Protein AF-A0A1Q5GSH5-F1 (afdb_monomer_lite)

Radius of gyration: 17.42 Å; chains: 1; bounding box: 45×55×40 Å

pLDDT: mean 90.55, std 15.54, range [35.25, 98.56]

Foldseek 3Di:
DAWAQAQVRDIDDDDLVPQLAAPQASVLLRVLLNVVRVPHHDVVVSVLLNVLSSVVSVLLNPDPDRDNHLLSDDLVSLVVLLVVQLVDPSSLVSNVSVLVSSCPDPSQVDDSSVVSSVDDRDDDDPDPPPDDDDDDD

Structure (mmCIF, N/CA/C/O backbone):
data_AF-A0A1Q5GSH5-F1
#
_entry.id   AF-A0A1Q5GSH5-F1
#
loop_
_atom_site.group_PDB
_atom_site.id
_atom_site.type_symbol
_atom_site.label_atom_id
_atom_site.label_alt_id
_atom_site.label_comp_id
_atom_site.label_asym_id
_atom_site.label_entity_id
_atom_site.label_seq_id
_atom_site.pdbx_PDB_ins_code
_atom_site.Cartn_x
_atom_site.Cartn_y
_atom_site.Cartn_z
_atom_site.occupancy
_atom_site.B_iso_or_equiv
_atom_site.auth_seq_id
_atom_site.auth_comp_id
_atom_site.auth_asym_id
_atom_site.auth_atom_id
_atom_site.pdbx_PDB_model_num
ATOM 1 N N . MET A 1 1 ? 9.558 -12.950 -3.156 1.00 92.50 1 MET A N 1
ATOM 2 C CA . MET A 1 1 ? 10.380 -12.084 -4.029 1.00 92.50 1 MET A CA 1
ATOM 3 C C . MET A 1 1 ? 9.583 -11.681 -5.263 1.00 92.50 1 MET A C 1
ATOM 5 O O . MET A 1 1 ? 8.799 -12.491 -5.737 1.00 92.50 1 MET A O 1
ATOM 9 N N . VAL A 1 2 ? 9.759 -10.455 -5.763 1.00 96.00 2 VAL A N 1
ATOM 10 C CA . VAL A 1 2 ? 9.196 -9.980 -7.040 1.00 96.00 2 VAL A CA 1
ATOM 11 C C . VAL A 1 2 ? 10.315 -9.425 -7.914 1.00 96.00 2 VAL A C 1
ATOM 13 O O . VAL A 1 2 ? 11.090 -8.587 -7.455 1.00 96.00 2 VAL A O 1
ATOM 16 N N . THR A 1 3 ? 10.367 -9.843 -9.176 1.00 96.75 3 THR A N 1
ATOM 17 C CA . THR A 1 3 ? 11.362 -9.378 -10.151 1.00 96.75 3 THR A CA 1
ATOM 18 C C . THR A 1 3 ? 10.741 -8.360 -11.102 1.00 96.75 3 THR A C 1
ATOM 20 O O . THR A 1 3 ? 9.670 -8.587 -11.659 1.00 96.75 3 THR A O 1
ATOM 23 N N . VAL A 1 4 ? 11.414 -7.227 -11.302 1.00 96.31 4 VAL A N 1
ATOM 24 C CA . VAL A 1 4 ? 11.015 -6.182 -12.254 1.00 96.31 4 VAL A CA 1
ATOM 25 C C . VAL A 1 4 ? 12.051 -6.075 -13.360 1.00 96.31 4 VAL A C 1
ATOM 27 O O . VAL A 1 4 ? 13.235 -5.864 -13.089 1.00 96.31 4 VAL A O 1
ATOM 30 N N . LEU A 1 5 ? 11.589 -6.154 -14.605 1.00 95.06 5 LEU A N 1
ATOM 31 C CA . LEU A 1 5 ? 12.403 -5.878 -15.784 1.00 95.06 5 LEU A CA 1
ATOM 32 C C . LEU A 1 5 ? 12.287 -4.398 -16.156 1.00 95.06 5 LEU A C 1
ATOM 34 O O . LEU A 1 5 ? 11.200 -3.822 -16.126 1.00 95.06 5 LEU A O 1
ATOM 38 N N . ASN A 1 6 ? 13.403 -3.761 -16.502 1.00 93.38 6 ASN A N 1
ATOM 39 C CA . ASN A 1 6 ? 13.369 -2.442 -17.136 1.00 93.38 6 ASN A CA 1
ATOM 40 C C . ASN A 1 6 ? 13.235 -2.577 -18.669 1.00 93.38 6 ASN A C 1
ATOM 42 O O . ASN A 1 6 ? 13.246 -3.682 -19.207 1.00 93.38 6 ASN A O 1
ATOM 46 N N . LYS A 1 7 ? 13.149 -1.453 -19.396 1.00 91.56 7 LYS A N 1
ATOM 47 C CA . LYS A 1 7 ? 13.062 -1.467 -20.874 1.00 91.56 7 LYS A CA 1
ATOM 48 C C . LYS A 1 7 ? 14.237 -2.162 -21.577 1.00 91.56 7 LYS A C 1
ATOM 50 O O . LYS A 1 7 ? 14.064 -2.605 -22.703 1.00 91.56 7 LYS A O 1
ATOM 55 N N . ALA A 1 8 ? 15.405 -2.231 -20.939 1.00 92.25 8 ALA A N 1
ATOM 56 C CA . ALA A 1 8 ? 16.580 -2.927 -21.463 1.00 92.25 8 ALA A CA 1
ATOM 57 C C . ALA A 1 8 ? 16.583 -4.431 -21.119 1.00 92.25 8 ALA A C 1
ATOM 59 O O . ALA A 1 8 ? 17.550 -5.120 -21.414 1.00 92.25 8 ALA A O 1
ATOM 60 N N . GLY A 1 9 ? 15.533 -4.942 -20.466 1.00 92.62 9 GLY A N 1
ATOM 61 C CA . GLY A 1 9 ? 15.436 -6.339 -20.044 1.00 92.62 9 GLY A CA 1
ATOM 62 C C . GLY A 1 9 ? 16.225 -6.675 -18.776 1.00 92.62 9 GLY A C 1
ATOM 63 O O . GLY A 1 9 ? 16.220 -7.826 -18.354 1.00 92.62 9 GLY A O 1
ATOM 64 N N . HIS A 1 10 ? 16.875 -5.704 -18.122 1.00 95.50 10 HIS A N 1
ATOM 65 C CA . HIS A 1 10 ? 17.609 -5.978 -16.887 1.00 95.50 10 HIS A CA 1
ATOM 66 C C . HIS A 1 10 ? 16.650 -6.216 -15.723 1.00 95.50 10 HIS A C 1
ATOM 68 O O . HIS A 1 10 ? 15.751 -5.406 -15.462 1.00 95.50 10 HIS A O 1
ATOM 74 N N . ALA A 1 11 ? 16.894 -7.297 -14.990 1.00 95.88 11 ALA A N 1
ATOM 75 C CA . ALA A 1 11 ? 16.138 -7.668 -13.808 1.00 95.88 11 ALA A CA 1
ATOM 76 C C . ALA A 1 11 ? 16.602 -6.907 -12.561 1.00 95.88 11 ALA A C 1
ATOM 78 O O . ALA A 1 11 ? 17.781 -6.598 -12.391 1.00 95.88 11 ALA A O 1
ATOM 79 N N . LYS A 1 12 ? 15.650 -6.623 -11.672 1.00 97.56 12 LYS A N 1
ATOM 80 C CA . LYS A 1 12 ? 15.897 -6.216 -10.291 1.00 97.56 12 LYS A CA 1
ATOM 81 C C . LYS A 1 12 ? 14.892 -6.888 -9.372 1.00 97.56 12 LYS A C 1
ATOM 83 O O . LYS A 1 12 ? 13.696 -6.886 -9.662 1.00 97.56 12 LYS A O 1
ATOM 88 N N . GLU A 1 13 ? 15.385 -7.426 -8.270 1.00 97.94 13 GLU A N 1
ATOM 89 C CA . GLU A 1 13 ? 14.590 -8.172 -7.302 1.00 97.94 13 GLU A CA 1
ATOM 90 C C . GLU A 1 13 ? 14.186 -7.300 -6.113 1.00 97.94 13 GLU A C 1
ATOM 92 O O . GLU A 1 13 ? 14.928 -6.420 -5.670 1.00 97.94 13 GLU A O 1
ATOM 97 N N . PHE A 1 14 ? 12.981 -7.552 -5.612 1.00 98.00 14 PHE A N 1
ATOM 98 C CA . PHE A 1 14 ? 12.389 -6.889 -4.459 1.00 98.00 14 PHE A CA 1
ATOM 99 C C . PHE A 1 14 ? 11.855 -7.954 -3.503 1.00 98.00 14 PHE A C 1
ATOM 101 O O . PHE A 1 14 ? 10.978 -8.751 -3.857 1.00 98.00 14 PHE A O 1
ATOM 108 N N . ASP A 1 15 ? 12.399 -7.986 -2.292 1.00 98.12 15 ASP A N 1
ATOM 109 C CA . ASP A 1 15 ? 12.045 -8.984 -1.292 1.00 98.12 15 ASP A CA 1
ATOM 110 C C . ASP A 1 15 ? 10.994 -8.456 -0.307 1.00 98.12 15 ASP A C 1
ATOM 112 O O . ASP A 1 15 ? 11.285 -7.688 0.607 1.00 98.12 15 ASP A O 1
ATOM 116 N N . PHE A 1 16 ? 9.751 -8.905 -0.496 1.00 97.81 16 PHE A N 1
ATOM 117 C CA . PHE A 1 16 ? 8.603 -8.540 0.336 1.00 97.81 16 PHE A CA 1
ATOM 118 C C . PHE A 1 16 ? 8.673 -9.079 1.768 1.00 97.81 16 PHE A C 1
ATOM 120 O O . PHE A 1 16 ? 7.994 -8.526 2.633 1.00 97.81 16 PHE A O 1
ATOM 127 N N . ALA A 1 17 ? 9.545 -10.055 2.047 1.00 97.50 17 ALA A N 1
ATOM 128 C CA . ALA A 1 17 ? 9.803 -10.513 3.410 1.00 97.50 17 ALA A CA 1
ATOM 129 C C . ALA A 1 17 ? 10.444 -9.421 4.291 1.00 97.50 17 ALA A C 1
ATOM 131 O O . ALA A 1 17 ? 10.362 -9.490 5.514 1.00 97.50 17 ALA A O 1
ATOM 132 N N . GLN A 1 18 ? 11.028 -8.379 3.684 1.00 97.12 18 GLN A N 1
ATOM 133 C CA . GLN A 1 18 ? 11.611 -7.234 4.394 1.00 97.12 18 GLN A CA 1
ATOM 134 C C . GLN A 1 18 ? 10.565 -6.222 4.895 1.00 97.12 18 GLN A C 1
ATOM 136 O O . GLN A 1 18 ? 10.913 -5.275 5.607 1.00 97.12 18 GLN A O 1
ATOM 141 N N . LEU A 1 19 ? 9.291 -6.358 4.510 1.00 97.75 19 LEU A N 1
ATOM 142 C CA . LEU A 1 19 ? 8.228 -5.481 5.001 1.00 97.75 19 LEU A CA 1
ATOM 143 C C . LEU A 1 19 ? 7.802 -5.909 6.408 1.00 97.75 19 LEU A C 1
ATOM 145 O O . LEU A 1 19 ? 7.489 -7.073 6.638 1.00 97.75 19 LEU A O 1
ATOM 149 N N . ALA A 1 20 ? 7.718 -4.947 7.329 1.00 96.25 20 ALA A N 1
ATOM 150 C CA . ALA A 1 20 ? 7.374 -5.166 8.737 1.00 96.25 20 ALA A CA 1
ATOM 151 C C . ALA A 1 20 ? 5.873 -5.452 8.968 1.00 96.25 20 ALA A C 1
ATOM 153 O O . ALA A 1 20 ? 5.241 -4.840 9.812 1.00 96.25 20 ALA A O 1
ATOM 154 N N . VAL A 1 21 ? 5.267 -6.344 8.194 1.00 97.94 21 VAL A N 1
ATOM 155 C CA . VAL A 1 21 ? 3.849 -6.723 8.284 1.00 97.94 21 VAL A CA 1
ATOM 156 C C . VAL A 1 21 ? 3.724 -8.241 8.257 1.00 97.94 21 VAL A C 1
ATOM 158 O O . VAL A 1 21 ? 4.680 -8.939 7.924 1.00 97.94 21 VAL A O 1
ATOM 161 N N . ALA A 1 22 ? 2.549 -8.760 8.606 1.00 98.06 22 ALA A N 1
ATOM 162 C CA . ALA A 1 22 ? 2.292 -10.194 8.573 1.00 98.06 22 ALA A CA 1
ATOM 163 C C . ALA A 1 22 ? 2.506 -10.783 7.164 1.00 98.06 22 ALA A C 1
ATOM 165 O O . ALA A 1 22 ? 2.299 -10.108 6.153 1.00 98.06 22 ALA A O 1
ATOM 166 N N . ALA A 1 23 ? 2.896 -12.058 7.094 1.00 98.25 23 ALA A N 1
ATOM 167 C CA . ALA A 1 23 ? 3.196 -12.734 5.830 1.00 98.25 23 ALA A CA 1
ATOM 168 C C . ALA A 1 23 ? 2.060 -12.662 4.782 1.00 98.25 23 ALA A C 1
ATOM 170 O O . ALA A 1 23 ? 2.376 -12.423 3.614 1.00 98.25 23 ALA A O 1
ATOM 171 N N . PRO A 1 24 ? 0.761 -12.778 5.138 1.00 98.50 24 PRO A N 1
ATOM 172 C CA . PRO A 1 24 ? -0.321 -12.592 4.166 1.00 98.50 24 PRO A CA 1
ATOM 173 C C . PRO A 1 24 ? -0.315 -11.187 3.544 1.00 98.50 24 PRO A C 1
ATOM 175 O O . PRO A 1 24 ? -0.309 -11.050 2.322 1.00 98.50 24 PRO A O 1
ATOM 178 N N . MET A 1 25 ? -0.164 -10.141 4.363 1.00 98.56 25 MET A N 1
ATOM 179 C CA . MET A 1 25 ? 0.006 -8.767 3.881 1.00 98.56 25 MET A CA 1
ATOM 180 C C . MET A 1 25 ? 1.234 -8.615 2.964 1.00 98.56 25 MET A C 1
ATOM 182 O O . MET A 1 25 ? 1.151 -7.946 1.932 1.00 98.56 25 MET A O 1
ATOM 186 N N . GLN A 1 26 ? 2.375 -9.236 3.294 1.00 98.56 26 GLN A N 1
ATOM 187 C CA . GLN A 1 26 ? 3.566 -9.217 2.430 1.00 98.56 26 GLN A CA 1
ATOM 188 C C . GLN A 1 26 ? 3.256 -9.795 1.039 1.00 98.56 26 GLN A C 1
ATOM 190 O O . GLN A 1 26 ? 3.644 -9.204 0.030 1.00 98.56 26 GLN A O 1
ATOM 195 N N . GLN A 1 27 ? 2.530 -10.916 0.978 1.00 98.38 27 GLN A N 1
ATOM 196 C CA . GLN A 1 27 ? 2.130 -11.574 -0.270 1.00 98.38 27 GLN A CA 1
ATOM 197 C C . GLN A 1 27 ? 1.141 -10.724 -1.074 1.00 98.38 27 GLN A C 1
ATOM 199 O O . GLN A 1 27 ? 1.340 -10.524 -2.274 1.00 98.38 27 GLN A O 1
ATOM 204 N N . SER A 1 28 ? 0.128 -10.156 -0.420 1.00 98.38 28 SER A N 1
ATOM 205 C CA . SER A 1 28 ? -0.842 -9.262 -1.057 1.00 98.38 28 SER A CA 1
ATOM 206 C C . SER A 1 28 ? -0.169 -8.026 -1.661 1.00 98.38 28 SER A C 1
ATOM 208 O O . SER A 1 28 ? -0.402 -7.680 -2.822 1.00 98.38 28 SER A O 1
ATOM 210 N N . LEU A 1 29 ? 0.740 -7.381 -0.924 1.00 98.31 29 LEU A N 1
ATOM 211 C CA . LEU A 1 29 ? 1.499 -6.239 -1.440 1.00 98.31 29 LEU A CA 1
ATOM 212 C C . LEU A 1 29 ? 2.444 -6.643 -2.582 1.00 98.31 29 LEU A C 1
ATOM 214 O O . LEU A 1 29 ? 2.609 -5.869 -3.529 1.00 98.31 29 LEU A O 1
ATOM 218 N N . ALA A 1 30 ? 3.029 -7.845 -2.529 1.00 98.31 30 ALA A N 1
ATOM 219 C CA . ALA A 1 30 ? 3.861 -8.385 -3.602 1.00 98.31 30 ALA A CA 1
ATOM 220 C C . ALA A 1 30 ? 3.058 -8.567 -4.895 1.00 98.31 30 ALA A C 1
ATOM 222 O O . ALA A 1 30 ? 3.516 -8.158 -5.965 1.00 98.31 30 ALA A O 1
ATOM 223 N N . ALA A 1 31 ? 1.843 -9.111 -4.797 1.00 98.12 31 ALA A N 1
ATOM 224 C CA . ALA A 1 31 ? 0.948 -9.303 -5.933 1.00 98.12 31 ALA A CA 1
ATOM 225 C C . ALA A 1 31 ? 0.553 -7.966 -6.581 1.00 98.12 31 ALA A C 1
ATOM 227 O O . ALA A 1 31 ? 0.681 -7.805 -7.797 1.00 98.12 31 ALA A O 1
ATOM 228 N N . LEU A 1 32 ? 0.163 -6.967 -5.779 1.00 97.62 32 LEU A N 1
ATOM 229 C CA . LEU A 1 32 ? -0.168 -5.628 -6.284 1.00 97.62 32 LEU A CA 1
ATOM 230 C C . LEU A 1 32 ? 1.032 -4.944 -6.951 1.00 97.62 32 LEU A C 1
ATOM 232 O O . LEU A 1 32 ? 0.891 -4.310 -8.000 1.00 97.62 32 LEU A O 1
ATOM 236 N N . PHE A 1 33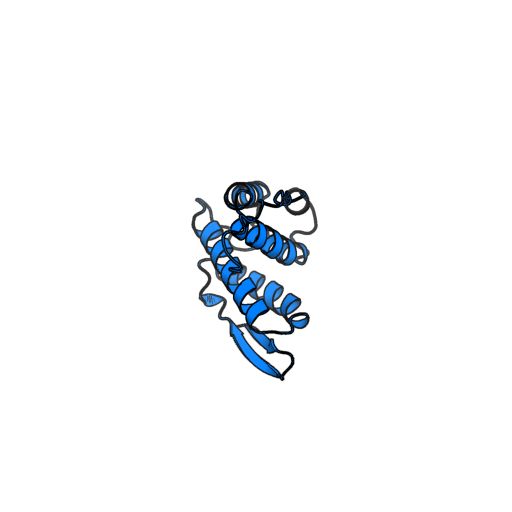 ? 2.222 -5.084 -6.366 1.00 97.38 33 PHE A N 1
ATOM 237 C CA . PHE A 1 33 ? 3.456 -4.546 -6.930 1.00 97.38 33 PHE A CA 1
ATOM 238 C C . PHE A 1 33 ? 3.813 -5.216 -8.259 1.00 97.38 33 PHE A C 1
ATOM 240 O O . PHE A 1 33 ? 4.106 -4.512 -9.223 1.00 97.38 33 PHE A O 1
ATOM 247 N N . ALA A 1 34 ? 3.745 -6.547 -8.335 1.00 96.75 34 ALA A N 1
ATOM 248 C CA . ALA A 1 34 ? 4.007 -7.307 -9.556 1.00 96.75 34 ALA A CA 1
ATOM 249 C C . ALA A 1 34 ? 3.013 -6.949 -10.672 1.00 96.75 34 ALA A C 1
ATOM 251 O O . ALA A 1 34 ? 3.415 -6.663 -11.797 1.00 96.75 34 ALA A O 1
ATOM 252 N N . ALA A 1 35 ? 1.719 -6.865 -10.354 1.00 95.00 35 ALA A N 1
ATOM 253 C CA . ALA A 1 35 ? 0.693 -6.475 -11.319 1.00 95.00 35 ALA A CA 1
ATOM 254 C C . ALA A 1 35 ? 0.907 -5.051 -11.859 1.00 95.00 35 ALA A C 1
ATOM 256 O O . ALA A 1 35 ? 0.599 -4.754 -13.013 1.00 95.00 35 ALA A O 1
ATOM 257 N N . GLN A 1 36 ? 1.438 -4.147 -11.035 1.00 93.19 36 GLN A N 1
ATOM 258 C CA . GLN A 1 36 ? 1.735 -2.778 -11.444 1.00 93.19 36 GLN A CA 1
ATOM 259 C C . GLN A 1 36 ? 3.073 -2.657 -12.194 1.00 93.19 36 GLN A C 1
ATOM 261 O O . GLN A 1 36 ? 3.220 -1.745 -13.019 1.00 93.19 36 GLN A O 1
ATOM 266 N N . SER A 1 37 ? 4.031 -3.552 -11.932 1.00 93.50 37 SER A N 1
ATOM 267 C CA . SER A 1 37 ? 5.400 -3.457 -12.447 1.00 93.50 37 SER A CA 1
ATOM 268 C C . SER A 1 37 ? 5.505 -3.652 -13.953 1.00 93.50 37 SER A C 1
ATOM 270 O O . SER A 1 37 ? 6.380 -3.051 -14.570 1.00 93.50 37 SER A O 1
ATOM 272 N N . VAL A 1 38 ? 4.555 -4.365 -14.566 1.00 90.44 38 VAL A N 1
ATOM 273 C CA . VAL A 1 38 ? 4.464 -4.546 -16.029 1.00 90.44 38 VAL A CA 1
ATOM 274 C C . VAL A 1 38 ? 4.376 -3.221 -16.796 1.00 90.44 38 VAL A C 1
ATOM 276 O O . VAL A 1 38 ? 4.676 -3.161 -17.984 1.00 90.44 38 VAL A O 1
ATOM 279 N N . ARG A 1 39 ? 3.959 -2.136 -16.127 1.00 89.38 39 ARG A N 1
ATOM 280 C CA . ARG A 1 39 ? 3.852 -0.789 -16.711 1.00 89.38 39 ARG A CA 1
ATOM 281 C C . ARG A 1 39 ? 5.094 0.068 -16.481 1.00 89.38 39 ARG A C 1
ATOM 283 O O . ARG A 1 39 ? 5.146 1.201 -16.962 1.00 89.38 39 ARG A O 1
ATOM 290 N N . TRP A 1 40 ? 6.053 -0.398 -15.688 1.00 92.56 40 TRP A N 1
ATOM 291 C CA . TRP A 1 40 ? 7.244 0.370 -15.361 1.00 92.56 40 TRP A CA 1
ATOM 292 C C . TRP A 1 40 ? 8.339 0.138 -16.382 1.00 92.56 40 TRP A C 1
ATOM 294 O O . TRP A 1 40 ? 8.561 -0.957 -16.877 1.00 92.56 40 TRP A O 1
ATOM 304 N N . THR A 1 41 ? 9.052 1.214 -16.682 1.00 89.69 41 THR A N 1
ATOM 305 C CA . THR A 1 41 ? 10.081 1.220 -17.721 1.00 89.69 41 THR A CA 1
ATOM 306 C C . THR A 1 41 ? 11.481 1.394 -17.149 1.00 89.69 41 THR A C 1
ATOM 308 O O . THR A 1 41 ? 12.460 1.334 -17.889 1.00 89.69 41 THR A O 1
ATOM 311 N N . SER A 1 42 ? 11.584 1.641 -15.839 1.00 94.81 42 SER A N 1
ATOM 312 C CA . SER A 1 42 ? 12.838 1.873 -15.132 1.00 94.81 42 SER A CA 1
ATOM 313 C C . SER A 1 42 ? 12.819 1.243 -13.742 1.00 94.81 42 SER A C 1
ATOM 315 O O . SER A 1 42 ? 11.783 1.208 -13.070 1.00 94.81 42 SER A O 1
ATOM 317 N N . HIS A 1 43 ? 13.995 0.826 -13.272 1.00 96.25 43 HIS A N 1
ATOM 318 C CA . HIS A 1 43 ? 14.181 0.405 -11.883 1.00 96.25 43 HIS A CA 1
ATOM 319 C C . HIS A 1 43 ? 13.947 1.550 -10.897 1.00 96.25 43 HIS A C 1
ATOM 321 O O . HIS A 1 43 ? 13.464 1.303 -9.799 1.00 96.25 43 HIS A O 1
ATOM 327 N N . GLY A 1 44 ? 14.186 2.804 -11.298 1.00 96.38 44 GLY A N 1
ATOM 328 C CA . GLY A 1 44 ? 13.913 3.973 -10.459 1.00 96.38 44 GLY A CA 1
ATOM 329 C C . GLY A 1 44 ? 12.438 4.081 -10.052 1.00 96.38 44 GLY A C 1
ATOM 330 O O . GLY A 1 44 ? 12.132 4.386 -8.897 1.00 96.38 44 GLY A O 1
ATOM 331 N N . THR A 1 45 ? 11.505 3.763 -10.957 1.00 94.81 45 THR A N 1
ATOM 332 C CA . THR A 1 45 ? 10.072 3.698 -10.624 1.00 94.81 45 THR A CA 1
ATOM 333 C C . THR A 1 45 ? 9.779 2.571 -9.633 1.00 94.81 45 THR A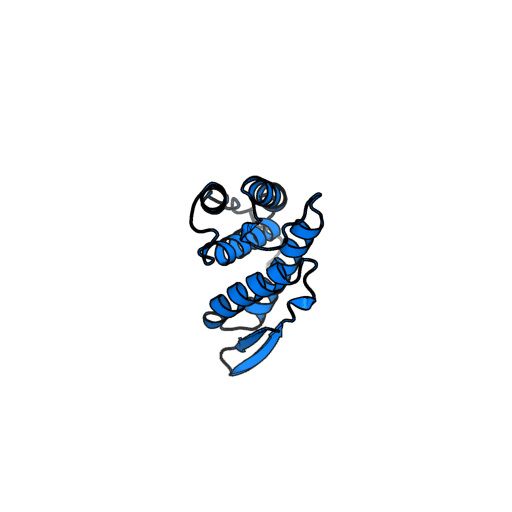 C 1
ATOM 335 O O . THR A 1 45 ? 9.054 2.790 -8.658 1.00 94.81 45 THR A O 1
ATOM 338 N N . ALA A 1 46 ? 10.375 1.395 -9.841 1.00 95.94 46 ALA A N 1
ATOM 339 C CA . ALA A 1 46 ? 10.214 0.246 -8.955 1.00 95.94 46 ALA A CA 1
ATOM 340 C C . ALA A 1 46 ? 10.759 0.533 -7.544 1.00 95.94 46 ALA A C 1
ATOM 342 O O . ALA A 1 46 ? 10.045 0.360 -6.561 1.00 95.94 46 ALA A O 1
ATOM 343 N N . GLU A 1 47 ? 11.963 1.096 -7.427 1.00 97.44 47 GLU A N 1
ATOM 344 C CA . GLU A 1 47 ? 12.565 1.498 -6.149 1.00 97.44 47 GLU A CA 1
ATOM 345 C C . GLU A 1 47 ? 11.767 2.585 -5.431 1.00 97.44 47 GLU A C 1
ATOM 347 O O . GLU A 1 47 ? 11.566 2.535 -4.218 1.00 97.44 47 GLU A O 1
ATOM 352 N N . SER A 1 48 ? 11.307 3.591 -6.173 1.00 96.00 48 SER A N 1
ATOM 353 C CA . SER A 1 48 ? 10.494 4.677 -5.627 1.00 96.00 48 SER A CA 1
ATOM 354 C C . SER A 1 48 ? 9.172 4.155 -5.059 1.00 96.00 48 SER A C 1
ATOM 356 O O . SER A 1 48 ? 8.702 4.662 -4.035 1.00 96.00 48 SER A O 1
ATOM 358 N N . THR A 1 49 ? 8.589 3.145 -5.707 1.00 96.56 49 THR A N 1
ATOM 359 C CA . THR A 1 49 ? 7.388 2.433 -5.251 1.00 96.56 49 THR A CA 1
ATOM 360 C C . THR A 1 49 ? 7.696 1.574 -4.027 1.00 96.56 49 THR A C 1
ATOM 362 O O . THR A 1 49 ? 7.018 1.697 -3.008 1.00 96.56 49 THR A O 1
ATOM 365 N N . TRP A 1 50 ? 8.779 0.799 -4.077 1.00 97.75 50 TRP A N 1
ATOM 366 C CA . TRP A 1 50 ? 9.253 -0.053 -2.989 1.00 97.75 50 TRP A CA 1
ATOM 367 C C . TRP A 1 50 ? 9.485 0.723 -1.683 1.00 97.75 50 TRP A C 1
ATOM 369 O O . TRP A 1 50 ? 8.947 0.371 -0.636 1.00 97.75 50 TRP A O 1
ATOM 379 N N . LYS A 1 51 ? 10.174 1.871 -1.749 1.00 97.31 51 LYS A N 1
ATOM 380 C CA . LYS A 1 51 ? 10.397 2.756 -0.587 1.00 97.31 51 LYS A CA 1
ATOM 381 C C . LYS A 1 51 ? 9.091 3.262 0.042 1.00 97.31 51 LYS A C 1
ATOM 383 O O . LYS A 1 51 ? 9.025 3.465 1.253 1.00 97.31 51 LYS A O 1
ATOM 388 N N . LYS A 1 52 ? 8.047 3.490 -0.762 1.00 97.44 52 LYS A N 1
ATOM 389 C CA . LYS A 1 52 ? 6.732 3.933 -0.265 1.00 97.44 52 LYS A CA 1
ATOM 390 C C . LYS A 1 52 ? 5.953 2.786 0.370 1.00 97.44 52 LYS A C 1
ATOM 392 O O . LYS A 1 52 ? 5.306 3.018 1.387 1.00 97.44 52 LYS A O 1
ATOM 397 N N . LEU A 1 53 ? 6.066 1.571 -0.170 1.00 97.69 53 LEU A N 1
ATOM 398 C CA . LEU A 1 53 ? 5.505 0.372 0.453 1.00 97.69 53 LEU A CA 1
ATOM 399 C C . LEU A 1 53 ? 6.149 0.079 1.807 1.00 97.69 53 LEU A C 1
ATOM 401 O O . LEU A 1 53 ? 5.417 -0.171 2.753 1.00 97.69 53 LEU A O 1
ATOM 405 N N . HIS A 1 54 ? 7.469 0.235 1.954 1.00 98.12 54 HIS A N 1
ATOM 406 C CA . HIS A 1 54 ? 8.117 0.159 3.271 1.00 98.12 54 HIS A CA 1
ATOM 407 C C . HIS A 1 54 ? 7.532 1.155 4.273 1.00 98.12 54 HIS A C 1
ATOM 409 O O . HIS A 1 54 ? 7.279 0.803 5.422 1.00 98.12 54 HIS A O 1
ATOM 415 N N . ARG A 1 55 ? 7.293 2.401 3.847 1.00 97.81 55 ARG A N 1
ATOM 416 C CA . ARG A 1 55 ? 6.692 3.413 4.723 1.00 97.81 55 ARG A CA 1
ATOM 417 C C . ARG A 1 55 ? 5.267 3.040 5.133 1.00 97.81 55 ARG A C 1
ATOM 419 O O . ARG A 1 55 ? 4.909 3.228 6.288 1.00 97.81 55 ARG A O 1
ATOM 426 N N . PHE A 1 56 ? 4.474 2.520 4.201 1.00 98.38 56 PHE A N 1
ATOM 427 C CA . PHE A 1 56 ? 3.115 2.072 4.488 1.00 98.38 56 PHE A CA 1
ATOM 428 C C . PHE A 1 56 ? 3.095 0.838 5.400 1.00 98.38 56 PHE A C 1
ATOM 430 O O . PHE A 1 56 ? 2.383 0.837 6.395 1.00 98.38 56 PHE A O 1
ATOM 437 N N . ALA A 1 57 ? 3.931 -0.163 5.121 1.00 98.38 57 ALA A N 1
ATOM 438 C CA . ALA A 1 57 ? 4.083 -1.357 5.947 1.00 98.38 57 ALA A CA 1
ATOM 439 C C . ALA A 1 57 ? 4.494 -1.002 7.382 1.00 98.38 57 ALA A C 1
ATOM 441 O O . ALA A 1 57 ? 3.877 -1.474 8.329 1.00 98.38 57 ALA A O 1
ATOM 442 N N . ARG A 1 58 ? 5.464 -0.094 7.542 1.00 98.25 58 ARG A N 1
ATOM 443 C CA . ARG A 1 58 ? 5.854 0.432 8.855 1.00 98.25 58 ARG A CA 1
ATOM 444 C C . ARG A 1 58 ? 4.701 1.148 9.564 1.00 98.25 58 ARG A C 1
ATOM 446 O O . ARG A 1 58 ? 4.503 0.959 10.753 1.00 98.25 58 ARG A O 1
ATOM 453 N N . PHE A 1 59 ? 3.921 1.954 8.846 1.00 98.12 59 PHE A N 1
ATOM 454 C CA . PHE A 1 59 ? 2.738 2.578 9.437 1.00 98.12 59 PHE A CA 1
ATOM 455 C C . PHE A 1 59 ? 1.739 1.533 9.956 1.00 98.12 59 PHE A C 1
ATOM 457 O O . PHE A 1 59 ? 1.231 1.687 11.062 1.00 98.12 59 PHE A O 1
ATOM 464 N N . LEU A 1 60 ? 1.469 0.477 9.181 1.00 98.38 60 LEU A N 1
ATOM 465 C CA . LEU A 1 60 ? 0.558 -0.594 9.595 1.00 98.38 60 LEU A CA 1
ATOM 466 C C . LEU A 1 60 ? 1.088 -1.356 10.814 1.00 98.38 60 LEU A C 1
ATOM 468 O O . LEU A 1 60 ? 0.307 -1.697 11.696 1.00 98.38 60 LEU A O 1
ATOM 472 N N . SER A 1 61 ? 2.400 -1.585 10.878 1.00 98.00 61 SER A N 1
ATOM 473 C CA . SER A 1 61 ? 3.052 -2.296 11.982 1.00 98.00 61 SER A CA 1
ATOM 474 C C . SER A 1 61 ? 3.026 -1.531 13.302 1.00 98.00 61 SER A C 1
ATOM 476 O O . SER A 1 61 ? 3.118 -2.132 14.362 1.00 98.00 61 SER A O 1
ATOM 478 N N . GLU A 1 62 ? 2.942 -0.202 13.237 1.00 97.88 62 GLU A N 1
ATOM 479 C CA . GLU A 1 62 ? 2.884 0.696 14.397 1.00 97.88 62 GLU A CA 1
ATOM 480 C C . GLU A 1 62 ? 1.441 0.909 14.911 1.00 97.88 62 GLU A C 1
ATOM 482 O O . GLU A 1 62 ? 1.219 1.681 15.847 1.00 97.88 62 GLU A O 1
ATOM 487 N N . LEU A 1 63 ? 0.438 0.262 14.305 1.00 97.69 63 LEU A N 1
ATOM 488 C CA . LEU A 1 63 ? -0.935 0.269 14.814 1.00 97.69 63 LEU A CA 1
ATOM 489 C C . LEU A 1 63 ? -1.057 -0.627 16.052 1.00 97.69 63 LEU A C 1
ATOM 491 O 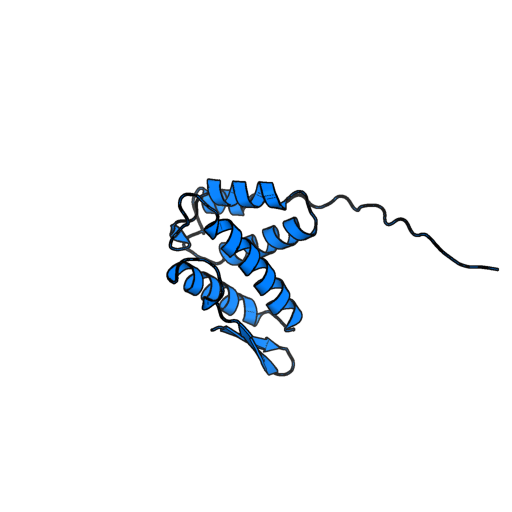O . LEU A 1 63 ? -0.368 -1.630 16.171 1.00 97.69 63 LEU A O 1
ATOM 495 N N . GLU A 1 64 ? -1.987 -0.290 16.947 1.00 96.19 64 GLU A N 1
ATOM 496 C CA . GLU A 1 64 ? -2.280 -1.100 18.141 1.00 96.19 64 GLU A CA 1
ATOM 497 C C . GLU A 1 64 ? -2.735 -2.520 17.776 1.00 96.19 64 GLU A C 1
ATOM 499 O O . GLU A 1 64 ? -2.307 -3.489 18.390 1.00 96.19 64 GLU A O 1
ATOM 504 N N . ASN A 1 65 ? -3.553 -2.633 16.724 1.00 95.81 65 ASN A N 1
ATOM 505 C CA . ASN A 1 65 ? -3.992 -3.897 16.142 1.00 95.81 65 ASN A CA 1
ATOM 506 C C . ASN A 1 65 ? -3.638 -3.901 14.644 1.00 95.81 65 ASN A C 1
ATOM 508 O O . ASN A 1 65 ? -4.455 -3.461 13.825 1.00 95.81 65 ASN A O 1
ATOM 512 N N . PRO A 1 66 ? -2.410 -4.309 14.268 1.00 97.62 66 PRO A N 1
ATOM 513 C CA . PRO A 1 66 ? -1.998 -4.378 12.871 1.00 97.62 66 PRO A CA 1
ATOM 514 C C . PRO A 1 66 ? -2.858 -5.381 12.087 1.00 97.62 66 PRO A C 1
ATOM 516 O O . PRO A 1 66 ? -3.083 -6.493 12.570 1.00 97.62 66 PRO A O 1
ATOM 519 N N . PRO A 1 67 ? -3.319 -5.039 10.872 1.00 98.00 67 PRO A N 1
ATOM 520 C CA . PRO A 1 67 ? -4.065 -5.977 10.042 1.00 98.00 67 PRO A CA 1
ATOM 521 C C . PRO A 1 67 ? -3.168 -7.133 9.576 1.00 98.00 67 PRO A C 1
ATOM 523 O O . PRO A 1 67 ? -2.013 -6.925 9.192 1.00 98.00 67 PRO A O 1
ATOM 526 N N . SER A 1 68 ? -3.714 -8.350 9.574 1.00 97.88 68 SER A N 1
ATOM 527 C CA . SER A 1 68 ? -3.036 -9.549 9.065 1.00 97.88 68 SER A CA 1
ATOM 528 C C . SER A 1 68 ? -2.918 -9.554 7.537 1.00 97.88 68 SER A C 1
ATOM 530 O O . SER A 1 68 ? -1.914 -10.032 7.005 1.00 97.88 68 SER A O 1
ATOM 532 N N . ASP A 1 69 ? -3.918 -9.009 6.839 1.00 98.50 69 ASP A N 1
ATOM 533 C CA . ASP A 1 69 ? -3.973 -8.878 5.381 1.00 98.50 69 ASP A CA 1
ATOM 534 C C . ASP A 1 69 ? -4.842 -7.671 4.948 1.00 98.50 69 ASP A C 1
ATOM 536 O O . ASP A 1 69 ? -5.321 -6.900 5.784 1.00 98.50 69 ASP A O 1
ATOM 540 N N . LEU A 1 70 ? -4.992 -7.447 3.637 1.00 97.88 70 LEU A N 1
ATOM 541 C CA . LEU A 1 70 ? -5.694 -6.295 3.064 1.00 97.88 70 LEU A CA 1
ATOM 542 C C . LEU A 1 70 ? -7.177 -6.216 3.443 1.00 97.88 70 LEU A C 1
ATOM 544 O O . LEU A 1 70 ? -7.682 -5.110 3.600 1.00 97.88 70 LEU A O 1
ATOM 548 N N . ASP A 1 71 ? -7.863 -7.341 3.625 1.00 96.12 71 ASP A N 1
ATOM 549 C CA . ASP A 1 71 ? -9.259 -7.384 4.092 1.00 96.12 71 ASP A CA 1
ATOM 550 C C . ASP A 1 71 ? -9.435 -6.868 5.532 1.00 96.12 71 ASP A C 1
ATOM 552 O O . ASP A 1 71 ? -10.514 -6.412 5.903 1.00 96.12 71 ASP A O 1
ATOM 556 N N . GLY A 1 72 ? -8.358 -6.857 6.322 1.00 97.25 72 GLY A N 1
ATOM 557 C CA . GLY A 1 72 ? -8.303 -6.232 7.641 1.00 97.25 72 GLY A CA 1
ATOM 558 C C . GLY A 1 72 ? -8.105 -4.713 7.612 1.00 97.25 72 GLY A C 1
ATOM 559 O O . GLY A 1 72 ? -8.136 -4.072 8.667 1.00 97.25 72 GLY A O 1
ATOM 560 N N . LEU A 1 73 ? -7.878 -4.100 6.443 1.00 98.06 73 LEU A N 1
ATOM 561 C CA . LEU A 1 73 ? -7.784 -2.645 6.343 1.00 98.06 73 LEU A CA 1
ATOM 562 C C . LEU A 1 73 ? -9.137 -1.998 6.628 1.00 98.06 73 LEU A C 1
ATOM 564 O O . LEU A 1 73 ? -10.177 -2.417 6.135 1.00 98.06 73 LEU A O 1
ATOM 568 N N . THR A 1 74 ? -9.109 -0.895 7.371 1.00 98.12 74 THR A N 1
ATOM 569 C CA . THR A 1 74 ? -10.311 -0.112 7.669 1.00 98.12 74 THR A CA 1
ATOM 570 C C . THR A 1 74 ? -10.196 1.311 7.140 1.00 98.12 74 THR A C 1
ATOM 572 O O . THR A 1 74 ? -9.101 1.869 6.998 1.00 98.12 74 THR A O 1
ATOM 575 N N . ALA A 1 75 ? -11.345 1.953 6.917 1.00 97.69 75 ALA A N 1
ATOM 576 C CA . ALA A 1 75 ? -11.400 3.368 6.557 1.00 97.69 75 ALA A CA 1
ATOM 577 C C . ALA A 1 75 ? -10.683 4.254 7.592 1.00 97.69 75 ALA A C 1
ATOM 579 O O . ALA A 1 75 ? -10.002 5.211 7.231 1.00 97.69 75 ALA A O 1
ATOM 580 N N . ALA A 1 76 ? -10.773 3.912 8.883 1.00 98.19 76 ALA A N 1
ATOM 581 C CA . ALA A 1 76 ? -10.108 4.647 9.956 1.00 98.19 76 ALA A CA 1
ATOM 582 C C . ALA A 1 76 ? -8.574 4.581 9.846 1.00 98.19 76 ALA A C 1
ATOM 584 O O . ALA A 1 76 ? -7.902 5.608 9.985 1.00 98.19 76 ALA A O 1
ATOM 585 N N . MET A 1 77 ? -8.016 3.405 9.534 1.00 98.44 77 MET A N 1
ATOM 586 C CA . MET A 1 77 ? -6.577 3.236 9.303 1.00 98.44 77 MET A CA 1
ATOM 587 C C . MET A 1 77 ? -6.106 4.074 8.110 1.00 98.44 77 MET A C 1
ATOM 589 O O . MET A 1 77 ? -5.123 4.810 8.215 1.00 98.44 77 MET A O 1
ATOM 593 N N . LEU A 1 78 ? -6.838 4.035 6.993 1.00 97.81 78 LEU A N 1
ATOM 594 C CA . LEU A 1 78 ? -6.496 4.804 5.793 1.00 97.81 78 LEU A CA 1
ATOM 595 C C . LEU A 1 78 ? -6.650 6.316 5.995 1.00 97.81 78 LEU A C 1
ATOM 597 O O . LEU A 1 78 ? -5.796 7.088 5.548 1.00 97.81 78 LEU A O 1
ATOM 601 N N . LYS A 1 79 ? -7.668 6.749 6.744 1.00 97.62 79 LYS A N 1
ATOM 602 C CA . LYS A 1 79 ? -7.837 8.145 7.159 1.00 97.62 79 LYS A CA 1
ATOM 603 C C . LYS A 1 79 ? -6.660 8.607 8.021 1.00 97.62 79 LYS A C 1
ATOM 605 O O . LYS A 1 79 ? -6.137 9.699 7.803 1.00 97.62 79 LYS A O 1
ATOM 610 N N . ARG A 1 80 ? -6.190 7.781 8.965 1.00 97.81 80 ARG A N 1
ATOM 611 C CA . ARG A 1 80 ? -5.003 8.081 9.788 1.00 97.81 80 ARG A CA 1
ATOM 612 C C . ARG A 1 80 ? -3.741 8.194 8.931 1.00 97.81 80 ARG A C 1
ATOM 614 O O . ARG A 1 80 ? -3.022 9.187 9.053 1.00 97.81 80 ARG A O 1
ATOM 621 N N . TRP A 1 81 ? -3.511 7.238 8.028 1.00 97.50 81 TRP A N 1
ATOM 622 C CA . TRP A 1 81 ? -2.406 7.275 7.061 1.00 97.50 81 TRP A CA 1
ATOM 623 C C . TRP A 1 81 ? -2.414 8.574 6.248 1.00 97.50 81 TRP A C 1
ATOM 625 O O . TRP A 1 81 ? -1.399 9.270 6.150 1.00 97.50 81 TRP A O 1
ATOM 635 N N . ARG A 1 82 ? -3.584 8.945 5.719 1.00 96.19 82 ARG A N 1
ATOM 636 C CA . ARG A 1 82 ? -3.796 10.186 4.976 1.00 96.19 82 ARG A CA 1
ATOM 637 C C . ARG A 1 82 ? -3.452 11.418 5.808 1.00 96.19 82 ARG A C 1
ATOM 639 O O . ARG A 1 82 ? -2.684 12.252 5.330 1.00 96.19 82 ARG A O 1
ATOM 646 N N . THR A 1 83 ? -3.988 11.541 7.021 1.00 95.69 83 THR A N 1
ATOM 647 C CA . THR A 1 83 ? -3.746 12.693 7.906 1.00 95.69 83 THR A CA 1
ATOM 648 C C . THR A 1 83 ? -2.256 12.896 8.183 1.00 95.69 83 THR A C 1
ATOM 650 O O . THR A 1 83 ? -1.779 14.025 8.122 1.00 95.69 83 THR A O 1
ATOM 653 N N . GLN A 1 84 ? -1.495 11.817 8.389 1.00 94.62 84 GLN A N 1
ATOM 654 C CA . GLN A 1 84 ? -0.046 11.896 8.623 1.00 94.62 84 GLN A CA 1
ATOM 655 C C . GLN A 1 84 ? 0.755 12.368 7.397 1.00 94.62 84 GLN A C 1
ATOM 657 O O . GLN A 1 84 ? 1.827 12.952 7.540 1.00 94.62 84 GLN A O 1
ATOM 662 N N . HIS A 1 85 ? 0.261 12.120 6.182 1.00 94.00 85 HIS A N 1
A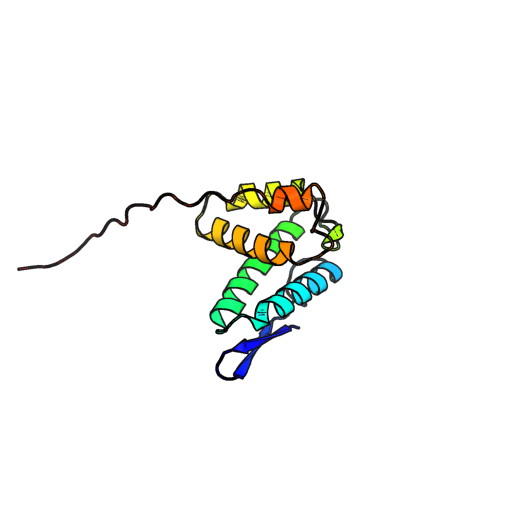TOM 663 C CA . HIS A 1 85 ? 1.053 12.277 4.958 1.00 94.00 85 HIS A CA 1
ATOM 664 C C . HIS A 1 85 ? 0.624 13.451 4.076 1.00 94.00 85 HIS A C 1
ATOM 666 O O . HIS A 1 85 ? 1.439 13.972 3.311 1.00 94.00 85 HIS A O 1
ATOM 672 N N . VAL A 1 86 ? -0.629 13.902 4.174 1.00 92.75 86 VAL A N 1
ATOM 673 C CA . VAL A 1 86 ? -1.194 14.924 3.279 1.00 92.75 86 VAL A CA 1
ATOM 674 C C . VAL A 1 86 ? -0.480 16.280 3.378 1.00 92.75 86 VAL A C 1
ATOM 676 O O . VAL A 1 86 ? -0.429 17.017 2.393 1.00 92.75 86 VAL A O 1
ATOM 679 N N . GLY A 1 87 ? 0.129 16.586 4.527 1.00 90.31 87 GLY A N 1
ATOM 680 C CA . GLY A 1 87 ? 0.796 17.866 4.786 1.00 90.31 87 GLY A CA 1
ATOM 681 C C . GLY A 1 87 ? 2.129 18.080 4.057 1.00 90.31 87 GLY A C 1
ATOM 682 O O . GLY A 1 87 ? 2.593 19.212 3.978 1.00 90.31 87 GLY A O 1
ATOM 683 N N . SER A 1 88 ? 2.751 17.042 3.483 1.00 91.62 88 SER A N 1
ATOM 684 C CA . SER A 1 88 ? 4.056 17.161 2.806 1.00 91.62 88 SER A CA 1
ATOM 685 C C . SER A 1 88 ? 4.006 16.699 1.349 1.00 91.62 88 SER A C 1
ATOM 687 O O . SER A 1 88 ? 3.157 15.9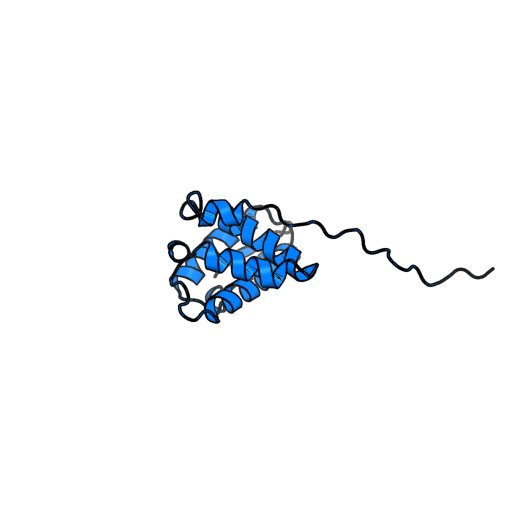01 0.959 1.00 91.62 88 SER A O 1
ATOM 689 N N . SER A 1 89 ? 4.919 17.195 0.507 1.00 90.06 89 SER A N 1
ATOM 690 C CA . SER A 1 89 ? 5.042 16.741 -0.890 1.00 90.06 89 SER A CA 1
ATOM 691 C C . SER A 1 89 ? 5.433 15.265 -0.975 1.00 90.06 89 SER A C 1
ATOM 693 O O . SER A 1 89 ? 4.780 14.488 -1.671 1.00 90.06 89 SER A O 1
ATOM 695 N N . ALA A 1 90 ? 6.448 14.856 -0.209 1.00 90.00 90 ALA A N 1
ATOM 696 C CA . ALA A 1 90 ? 6.874 13.465 -0.117 1.00 90.00 90 ALA A CA 1
ATOM 697 C C . ALA A 1 90 ? 5.753 12.558 0.416 1.00 90.00 90 ALA A C 1
ATOM 699 O O . ALA A 1 90 ? 5.535 11.470 -0.119 1.00 90.00 90 ALA A O 1
ATOM 700 N N . GLY A 1 91 ? 5.010 13.016 1.428 1.00 92.88 91 GLY A N 1
ATOM 701 C CA . GLY A 1 91 ? 3.883 12.280 1.987 1.00 92.88 91 GLY A CA 1
ATOM 702 C C . GLY A 1 91 ? 2.715 12.157 1.012 1.00 92.88 91 GLY A C 1
ATOM 703 O O . GLY A 1 91 ? 2.214 11.054 0.818 1.00 92.88 91 GLY A O 1
ATOM 704 N N . ARG A 1 92 ? 2.339 13.225 0.300 1.00 93.62 92 ARG A N 1
ATOM 705 C CA . ARG A 1 92 ? 1.311 13.149 -0.752 1.00 93.62 92 ARG A CA 1
ATOM 706 C C . ARG A 1 92 ? 1.697 12.193 -1.874 1.00 93.62 92 ARG A C 1
ATOM 708 O O . ARG A 1 92 ? 0.848 11.425 -2.312 1.00 93.62 92 ARG A O 1
ATOM 715 N N . ASN A 1 93 ? 2.964 12.178 -2.284 1.00 93.44 93 ASN A N 1
ATOM 716 C CA . ASN A 1 93 ? 3.457 11.209 -3.265 1.00 93.44 93 ASN A CA 1
ATOM 717 C C . ASN A 1 93 ? 3.371 9.763 -2.744 1.00 93.44 93 ASN A C 1
ATOM 719 O O . ASN A 1 93 ? 3.047 8.857 -3.509 1.00 93.44 93 ASN A O 1
ATOM 723 N N . ALA A 1 94 ? 3.647 9.529 -1.455 1.00 95.12 94 ALA A N 1
ATOM 724 C CA . ALA A 1 94 ? 3.449 8.222 -0.825 1.00 95.12 94 ALA A CA 1
ATOM 725 C C . ALA A 1 94 ? 1.966 7.824 -0.802 1.00 95.12 94 ALA A C 1
ATOM 727 O O . ALA A 1 94 ? 1.616 6.733 -1.242 1.00 95.12 94 ALA A O 1
ATOM 728 N N . LEU A 1 95 ? 1.097 8.740 -0.371 1.00 95.62 95 LEU A N 1
ATOM 729 C CA . LEU A 1 95 ? -0.347 8.546 -0.296 1.00 95.62 95 LEU A CA 1
ATOM 730 C C . LEU A 1 95 ? -0.964 8.223 -1.663 1.00 95.62 95 LEU A C 1
ATOM 732 O O . LEU A 1 95 ? -1.719 7.263 -1.773 1.00 95.62 95 LEU A O 1
ATOM 736 N N . GLN A 1 96 ? -0.633 8.996 -2.703 1.00 94.56 96 GLN A N 1
ATOM 737 C CA . GLN A 1 96 ? -1.139 8.773 -4.061 1.00 94.56 96 GLN A CA 1
ATOM 738 C C . GLN A 1 96 ? -0.724 7.407 -4.604 1.00 94.56 96 GLN A C 1
ATOM 740 O O . GLN A 1 96 ? -1.547 6.709 -5.191 1.00 94.56 96 GLN A O 1
ATOM 745 N N . LEU A 1 97 ? 0.534 7.014 -4.388 1.00 94.75 97 LEU A N 1
ATOM 746 C CA . LEU A 1 97 ? 1.026 5.737 -4.885 1.00 94.75 97 LEU A CA 1
ATOM 747 C C . LEU A 1 97 ? 0.377 4.556 -4.161 1.00 94.75 97 LEU A C 1
ATOM 749 O O . LEU A 1 97 ? -0.085 3.626 -4.815 1.00 94.75 97 LEU A O 1
ATOM 753 N N . VAL A 1 98 ? 0.330 4.593 -2.825 1.00 95.94 98 VAL A N 1
ATOM 754 C CA . VAL A 1 98 ? -0.287 3.525 -2.023 1.00 95.94 98 VAL A CA 1
ATOM 755 C C . VAL A 1 98 ? -1.761 3.392 -2.386 1.00 95.94 98 VAL A C 1
ATOM 757 O O . VAL A 1 98 ? -2.211 2.289 -2.674 1.00 95.94 98 VAL A O 1
ATOM 760 N N . ARG A 1 99 ? -2.489 4.513 -2.497 1.00 95.44 99 ARG A N 1
ATOM 761 C CA . ARG A 1 99 ? -3.873 4.520 -2.988 1.00 95.44 99 ARG A CA 1
ATOM 762 C C . ARG A 1 99 ? -3.989 3.827 -4.346 1.00 95.44 99 ARG A C 1
ATOM 764 O O . ARG A 1 99 ? -4.861 2.986 -4.513 1.00 95.44 99 ARG A O 1
ATOM 771 N N . ALA A 1 100 ? -3.136 4.178 -5.308 1.00 93.56 100 ALA A N 1
ATOM 772 C CA . ALA A 1 100 ? -3.201 3.624 -6.658 1.00 93.56 100 ALA A CA 1
ATOM 773 C C . ALA A 1 100 ? -2.923 2.112 -6.711 1.00 93.56 100 ALA A C 1
ATOM 775 O O . ALA A 1 100 ? -3.461 1.440 -7.586 1.00 93.56 100 ALA A O 1
ATOM 776 N N . LEU A 1 101 ? -2.099 1.584 -5.799 1.00 95.00 101 LEU A N 1
ATOM 777 C CA . LEU A 1 101 ? -1.886 0.142 -5.654 1.00 95.00 101 LEU A CA 1
ATOM 778 C C . LEU A 1 101 ? -3.103 -0.538 -5.021 1.00 95.00 101 LEU A C 1
ATOM 780 O O . LEU A 1 101 ? -3.634 -1.475 -5.606 1.00 95.00 101 LEU A O 1
ATOM 784 N N . LEU A 1 102 ? -3.564 -0.037 -3.870 1.00 96.56 102 LEU A N 1
ATOM 785 C CA . LEU A 1 102 ? -4.683 -0.623 -3.123 1.00 96.56 102 LEU A CA 1
ATOM 786 C C . LEU A 1 102 ? -5.988 -0.632 -3.927 1.00 96.56 102 LEU A C 1
ATOM 788 O O . LEU A 1 102 ? -6.731 -1.601 -3.867 1.00 96.56 102 LEU A O 1
ATOM 792 N N . TRP A 1 103 ? -6.229 0.394 -4.750 1.00 94.31 103 TRP A N 1
ATOM 793 C CA . TRP A 1 103 ? -7.411 0.481 -5.619 1.00 94.31 103 TRP A CA 1
ATOM 794 C C . TRP A 1 103 ? -7.549 -0.687 -6.612 1.00 94.31 103 TRP A C 1
ATOM 796 O O . TRP A 1 103 ? -8.605 -0.872 -7.206 1.00 94.31 103 TRP A O 1
ATOM 806 N N . ARG A 1 104 ? -6.477 -1.451 -6.856 1.00 92.50 104 ARG A N 1
ATOM 807 C CA . ARG A 1 104 ? -6.489 -2.583 -7.795 1.00 92.50 104 ARG A CA 1
ATOM 808 C C . ARG A 1 104 ? -6.874 -3.904 -7.134 1.00 92.50 104 ARG A C 1
ATOM 810 O O . ARG A 1 104 ? -7.052 -4.873 -7.864 1.00 92.50 104 ARG A O 1
ATOM 817 N N . ASP A 1 105 ? -6.958 -3.962 -5.804 1.00 96.75 105 ASP A N 1
ATOM 818 C CA . ASP A 1 105 ? -7.370 -5.174 -5.095 1.00 96.75 105 ASP A CA 1
ATOM 819 C C . ASP A 1 105 ? -8.908 -5.239 -5.013 1.00 96.75 105 ASP A C 1
ATOM 821 O O . ASP A 1 105 ? -9.517 -4.336 -4.431 1.00 96.75 105 ASP A O 1
ATOM 825 N N . PRO A 1 106 ? -9.558 -6.285 -5.558 1.00 96.19 106 PRO A N 1
ATOM 826 C CA . PRO A 1 106 ? -11.013 -6.430 -5.509 1.00 96.19 106 PRO A CA 1
ATOM 827 C C . PRO A 1 106 ? -11.602 -6.435 -4.094 1.00 96.19 106 PRO A C 1
ATOM 829 O O . PRO A 1 106 ? -12.741 -6.010 -3.919 1.00 96.19 106 PRO A O 1
ATOM 832 N N . ARG A 1 107 ? -10.840 -6.855 -3.073 1.00 96.75 107 ARG A N 1
ATOM 833 C CA . ARG A 1 107 ? -11.295 -6.841 -1.670 1.00 96.75 107 ARG A CA 1
ATOM 834 C C . ARG A 1 107 ? -11.530 -5.424 -1.149 1.00 96.75 107 ARG A C 1
ATOM 836 O O . ARG A 1 107 ? -12.243 -5.246 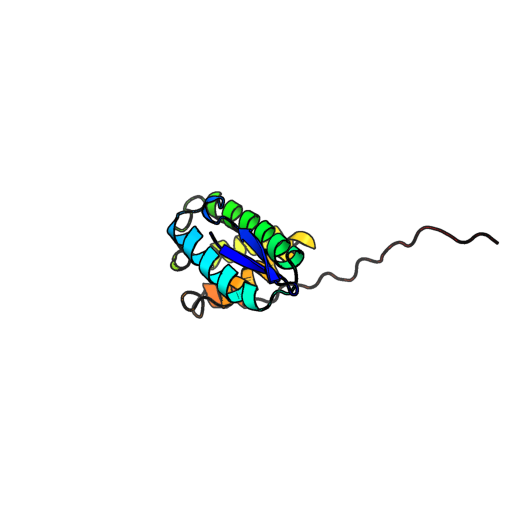-0.170 1.00 96.75 107 ARG A O 1
ATOM 843 N N . LEU A 1 108 ? -10.931 -4.422 -1.797 1.00 97.12 108 LEU A N 1
ATOM 844 C CA . LEU A 1 108 ? -10.997 -3.007 -1.425 1.00 97.12 108 LEU A CA 1
ATOM 845 C C . LEU A 1 108 ? -11.868 -2.187 -2.389 1.00 97.12 108 LEU A C 1
ATOM 847 O O . LEU A 1 108 ? -11.822 -0.957 -2.354 1.00 97.12 108 LEU A O 1
ATOM 851 N N . ALA A 1 109 ? -12.612 -2.852 -3.279 1.00 94.38 109 ALA A N 1
ATOM 852 C CA . ALA A 1 109 ? -13.367 -2.204 -4.348 1.00 94.38 109 ALA A CA 1
ATOM 853 C C . ALA A 1 109 ? -14.673 -1.543 -3.878 1.00 94.38 109 ALA A C 1
ATOM 855 O O . ALA A 1 109 ? -15.196 -0.690 -4.593 1.00 94.38 109 ALA A O 1
ATOM 856 N N . ASP A 1 110 ? -15.178 -1.909 -2.697 1.00 94.00 110 ASP A N 1
ATOM 857 C CA . ASP A 1 110 ? -16.424 -1.376 -2.143 1.00 94.00 110 ASP A CA 1
ATOM 858 C C . ASP A 1 110 ? -16.324 -1.077 -0.632 1.00 94.00 110 ASP A C 1
ATOM 860 O O . ASP A 1 110 ? -15.341 -1.404 0.043 1.00 94.00 110 ASP A O 1
ATOM 864 N N . GLY A 1 111 ? -17.346 -0.407 -0.105 1.00 95.81 111 GLY A N 1
ATOM 865 C CA . GLY A 1 111 ? -17.516 -0.082 1.300 1.00 95.81 111 GLY A CA 1
ATOM 866 C C . GLY A 1 111 ? -16.664 1.098 1.784 1.00 95.81 111 GLY A C 1
ATOM 867 O O . GLY A 1 111 ? -16.042 1.821 0.998 1.00 95.81 111 GLY A O 1
ATOM 868 N N . PRO A 1 112 ? -16.588 1.302 3.112 1.00 97.50 112 PRO A N 1
ATOM 869 C CA . PRO A 1 112 ? -15.937 2.476 3.698 1.00 97.50 112 PRO A CA 1
ATOM 870 C C . PRO A 1 112 ? -14.458 2.633 3.317 1.00 97.50 112 PRO A C 1
ATOM 872 O O . PRO A 1 112 ? -13.929 3.746 3.269 1.00 97.50 112 PRO A O 1
ATOM 875 N N . VAL A 1 113 ? -13.764 1.521 3.058 1.00 97.56 113 VAL A N 1
ATOM 876 C CA . VAL A 1 113 ? -12.374 1.538 2.587 1.00 97.56 113 VAL A CA 1
ATOM 877 C C . VAL A 1 113 ? -12.291 2.115 1.178 1.00 97.56 113 VAL A C 1
ATOM 879 O O . VAL A 1 113 ? -11.486 3.022 0.950 1.00 97.56 113 VAL A O 1
ATOM 882 N N . ALA A 1 114 ? -13.139 1.650 0.258 1.00 97.19 114 ALA A N 1
ATOM 883 C CA . ALA A 1 114 ? -13.209 2.179 -1.099 1.00 97.19 114 ALA A CA 1
ATOM 884 C C . ALA A 1 114 ? -13.550 3.675 -1.098 1.00 97.19 114 ALA A C 1
ATOM 886 O O . ALA A 1 114 ? -12.896 4.462 -1.787 1.00 97.19 114 ALA A O 1
ATOM 887 N N . GLU A 1 115 ? -14.498 4.099 -0.259 1.00 97.50 115 GLU A N 1
ATOM 888 C CA . GLU A 1 115 ? -14.852 5.512 -0.083 1.00 97.50 115 GLU A CA 1
ATOM 889 C C . GLU A 1 115 ? -13.661 6.360 0.388 1.00 97.50 115 GLU A C 1
ATOM 891 O O . GLU A 1 115 ? -13.398 7.431 -0.169 1.00 97.50 115 GLU A O 1
ATOM 896 N N . GLU A 1 116 ? -12.908 5.895 1.393 1.00 97.50 116 GLU A N 1
ATOM 897 C CA . GLU A 1 116 ? -11.725 6.609 1.887 1.00 97.50 116 GLU A CA 1
ATOM 898 C C . GLU A 1 116 ? -10.628 6.674 0.822 1.00 97.50 116 GLU A C 1
ATOM 900 O O . GLU A 1 116 ? -10.042 7.739 0.595 1.00 97.50 116 GLU A O 1
ATOM 905 N N . LEU A 1 117 ? -10.387 5.568 0.113 1.00 96.12 117 LEU A N 1
ATOM 906 C CA . LEU A 1 117 ? -9.463 5.551 -1.012 1.00 96.12 117 LEU A CA 1
ATOM 907 C C . LEU A 1 117 ? -9.919 6.519 -2.110 1.00 96.12 117 LEU A C 1
ATOM 909 O O . LEU A 1 117 ? -9.064 7.139 -2.736 1.00 96.12 117 LEU A O 1
ATOM 913 N N . ALA A 1 118 ? -11.223 6.719 -2.326 1.00 95.50 118 ALA A N 1
ATOM 914 C CA . ALA A 1 118 ? -11.749 7.586 -3.379 1.00 95.50 118 ALA A CA 1
ATOM 915 C C . ALA A 1 118 ? -11.479 9.070 -3.092 1.00 95.50 118 ALA A C 1
ATOM 917 O O . ALA A 1 118 ? -11.289 9.862 -4.028 1.00 95.50 118 ALA A O 1
ATOM 918 N N . ARG A 1 119 ? -11.381 9.459 -1.811 1.00 94.06 119 ARG A N 1
ATOM 919 C CA . ARG A 1 119 ? -11.268 10.860 -1.377 1.00 94.06 119 ARG A CA 1
ATOM 920 C C . ARG A 1 119 ? -10.145 11.608 -2.079 1.00 94.06 119 ARG A C 1
ATOM 922 O O . ARG A 1 119 ? -8.980 11.203 -2.081 1.00 94.06 119 ARG A O 1
ATOM 929 N N . ARG A 1 120 ? -10.477 12.779 -2.625 1.00 91.31 120 ARG A N 1
ATOM 930 C CA . ARG A 1 120 ? -9.527 13.651 -3.329 1.00 91.31 120 ARG A CA 1
ATOM 931 C C . ARG A 1 120 ? -8.319 13.972 -2.451 1.00 91.31 120 ARG A C 1
ATOM 933 O O . ARG A 1 120 ? -8.473 14.369 -1.301 1.00 91.31 120 ARG A O 1
ATOM 940 N N . ILE A 1 121 ? -7.109 13.826 -2.982 1.00 87.88 121 ILE A N 1
ATOM 941 C CA . ILE A 1 121 ? -5.873 14.252 -2.312 1.00 87.88 121 ILE A CA 1
ATOM 942 C C . ILE A 1 121 ? -5.586 15.698 -2.750 1.00 87.88 121 ILE A C 1
ATOM 944 O O . ILE A 1 121 ? -5.500 15.935 -3.956 1.00 87.88 121 ILE A O 1
ATOM 948 N N . PRO A 1 122 ? -5.466 16.669 -1.825 1.00 81.69 122 PRO A N 1
ATOM 949 C CA . PRO A 1 122 ? -5.163 18.051 -2.173 1.00 81.69 122 PRO A CA 1
ATOM 950 C C . PRO A 1 122 ? -3.855 18.147 -2.962 1.00 81.69 122 PRO A C 1
ATOM 952 O O . PRO A 1 122 ? -2.844 17.539 -2.600 1.00 81.69 122 PRO A O 1
ATOM 955 N N . SER A 1 123 ? -3.862 18.924 -4.042 1.00 68.31 123 SER A N 1
ATOM 956 C CA . SER A 1 123 ? -2.632 19.334 -4.715 1.00 68.31 123 SER A CA 1
ATOM 957 C C . SER A 1 123 ? -1.898 20.354 -3.846 1.00 68.31 123 SER A C 1
ATOM 959 O O . SER A 1 123 ? -2.532 21.179 -3.190 1.00 68.31 123 SER A O 1
ATOM 961 N N . SER A 1 124 ? -0.563 20.346 -3.856 1.00 62.09 124 SER A N 1
ATOM 962 C CA . SER A 1 124 ? 0.177 21.503 -3.342 1.00 62.09 124 SER A CA 1
ATOM 963 C C . SER A 1 124 ? -0.155 22.701 -4.209 1.00 62.09 124 SER A C 1
ATOM 965 O O . SER A 1 124 ? -0.069 22.595 -5.432 1.00 62.09 124 SER A O 1
ATOM 967 N N . SER A 1 125 ? -0.445 23.837 -3.578 1.00 52.19 125 SER A N 1
ATOM 968 C CA . SER A 1 125 ? -0.238 25.123 -4.238 1.00 52.19 125 SER A CA 1
ATOM 969 C C . SER A 1 125 ? 1.226 25.192 -4.706 1.00 52.19 125 SER A C 1
ATOM 971 O O . SER A 1 125 ? 2.094 24.688 -3.981 1.00 52.19 125 SER A O 1
ATOM 973 N N . PRO A 1 126 ? 1.542 25.734 -5.895 1.00 49.25 126 PRO A N 1
ATOM 974 C CA . PRO A 1 126 ? 2.923 25.863 -6.328 1.00 49.25 126 PRO A CA 1
ATOM 975 C C . PRO A 1 126 ? 3.650 26.760 -5.325 1.00 49.25 126 PRO A C 1
ATOM 977 O O . PRO A 1 126 ? 3.427 27.968 -5.276 1.00 49.25 126 PRO A O 1
ATOM 980 N N . SER A 1 127 ? 4.508 26.180 -4.489 1.00 47.59 127 SER A N 1
ATOM 981 C CA . SER A 1 127 ? 5.436 26.965 -3.686 1.00 47.59 127 SER A CA 1
ATOM 982 C C . SER A 1 127 ? 6.331 27.723 -4.666 1.00 47.59 127 SER A C 1
ATOM 984 O O . SER A 1 127 ? 7.052 27.096 -5.446 1.00 47.59 127 SER A O 1
ATOM 986 N N . LYS A 1 128 ? 6.231 29.062 -4.671 1.00 43.25 128 LYS A N 1
ATOM 987 C CA . LYS A 1 128 ? 7.144 29.965 -5.386 1.00 43.25 128 LYS A CA 1
ATOM 988 C C . LYS A 1 128 ? 8.571 29.462 -5.169 1.00 43.25 128 LYS A C 1
ATOM 990 O O . LYS A 1 128 ? 9.069 29.480 -4.047 1.00 43.25 128 LYS A O 1
ATOM 995 N N . ARG A 1 129 ? 9.218 28.991 -6.237 1.00 47.22 129 ARG A N 1
ATOM 996 C CA . ARG A 1 129 ? 10.665 28.797 -6.230 1.00 47.22 129 ARG A CA 1
ATOM 997 C C . ARG A 1 129 ? 11.283 30.186 -6.155 1.00 47.22 129 ARG A C 1
ATOM 999 O O . ARG A 1 129 ? 11.167 30.952 -7.106 1.00 47.22 129 ARG A O 1
ATOM 1006 N N . SER A 1 130 ? 11.901 30.505 -5.023 1.00 51.81 130 SER A N 1
ATOM 1007 C CA . SER A 1 130 ? 12.886 31.576 -4.942 1.00 51.81 130 SER A CA 1
ATOM 1008 C C . SER A 1 130 ? 14.040 31.209 -5.870 1.00 51.81 130 SER A C 1
ATOM 1010 O O . SER A 1 130 ? 14.814 30.304 -5.571 1.00 51.81 130 SER A O 1
ATOM 1012 N N . SER A 1 131 ? 14.135 31.869 -7.019 1.00 46.41 131 SER A N 1
ATOM 1013 C CA . SER A 1 131 ? 15.361 31.898 -7.811 1.00 46.41 131 SER A CA 1
ATOM 1014 C C . SER A 1 131 ? 16.262 32.988 -7.238 1.00 46.41 131 SER A C 1
ATOM 1016 O O . SER A 1 131 ? 16.030 34.177 -7.455 1.00 46.41 131 SER A O 1
ATOM 1018 N N . HIS A 1 132 ? 17.264 32.569 -6.471 1.00 41.81 132 HIS A N 1
ATOM 1019 C CA . HIS A 1 132 ? 18.453 33.364 -6.198 1.00 41.81 132 HIS A CA 1
ATOM 1020 C C . HIS A 1 132 ? 19.525 32.988 -7.227 1.00 41.81 132 HIS A C 1
ATOM 1022 O O . HIS A 1 132 ? 19.785 31.799 -7.398 1.00 41.81 132 HIS A O 1
ATOM 1028 N N . LEU A 1 133 ? 20.147 34.024 -7.814 1.00 39.78 133 LEU A N 1
ATOM 1029 C CA . LEU A 1 133 ? 21.425 34.034 -8.551 1.00 39.78 133 LEU A CA 1
ATOM 1030 C C . LEU A 1 133 ? 21.407 33.361 -9.943 1.00 39.78 133 LEU A C 1
ATOM 1032 O O . LEU A 1 133 ? 20.854 32.287 -10.115 1.00 39.78 133 LEU A O 1
ATOM 1036 N N . ALA A 1 134 ? 22.006 33.900 -11.005 1.00 38.38 134 ALA A N 1
ATOM 1037 C CA . ALA A 1 134 ? 22.808 35.101 -11.227 1.00 38.38 134 ALA A CA 1
ATOM 1038 C C . ALA A 1 134 ? 22.831 35.383 -12.744 1.00 38.38 134 ALA A C 1
ATOM 1040 O O . ALA A 1 134 ? 22.696 34.451 -13.533 1.00 38.38 134 ALA A O 1
ATOM 1041 N N . SER A 1 135 ? 23.101 36.623 -13.155 1.00 35.25 135 SER A N 1
ATOM 1042 C CA . SER A 1 135 ? 24.069 36.829 -14.235 1.00 35.25 135 SER A CA 1
ATOM 1043 C C . SER A 1 135 ? 24.643 38.236 -14.159 1.00 35.25 135 SER A C 1
ATOM 1045 O O . SER A 1 135 ? 23.930 39.226 -14.305 1.00 35.25 135 SER A O 1
ATOM 1047 N N . LEU A 1 136 ? 25.949 38.270 -13.905 1.00 42.69 136 LEU A N 1
ATOM 1048 C CA . LEU A 1 136 ? 26.840 39.391 -14.157 1.00 42.69 136 LEU A CA 1
ATOM 1049 C C . LEU A 1 136 ? 26.682 39.877 -15.603 1.00 42.69 136 LEU A C 1
ATOM 1051 O O . LEU A 1 136 ? 26.644 39.061 -16.531 1.00 42.69 136 LEU A O 1
ATOM 1055 N N . ARG A 1 137 ? 26.676 41.195 -15.768 1.00 47.56 137 ARG A N 1
ATOM 1056 C CA . ARG A 1 137 ? 27.327 41.897 -16.869 1.00 47.56 137 ARG A CA 1
ATOM 1057 C C . ARG A 1 137 ? 27.877 43.210 -16.343 1.00 47.56 137 ARG A C 1
ATOM 1059 O O . ARG A 1 137 ? 27.212 43.786 -15.455 1.00 47.56 137 ARG A O 1
#

Secondary structure (DSSP, 8-state):
-EEEE-TT--EEEE-GGGSSS-HHHHHHHHHHHHHHHTT--SHHHHHHHHHHHHHHHHHHHTSSS--SSGGG--HHHHHHHHHHHTTSHHHHHHHHHHHHHHTT-GGGSSHHHHHHHHSPPPPPP------------

Sequence (137 aa):
MVTVLNKAGHAKEFDFAQLAVAAPMQQSLAALFAAQSVRWTSHGTAESTWKKLHRFARFLSELENPPSDLDGLTAAMLKRWRTQHVGSSAGRNALQLVRALLWRDPRLADGPVAEELARRIPSSSPSKRSSHLASLR